Protein AF-A0A928EVH7-F1 (afdb_monomer_lite)

Secondary structure (DSSP, 8-state):
--HHHHHHHHHHHHHHHHHHHHHHHHHHHHHHHHHHHHHHHHHHHHHHHHHHHHHHHS----HHHHHHHHHHHHHHHHHHHHHHHHHHHHHHHHHHHHHHHHHHHHHHHHHHHHHHHHHHHHHHHHHHHHHHHHHHHHHHHHSS---------TT--------------------

Sequence (175 aa):
MNWEEIYGGIRAFAGRAATKINQTADMAGLQVKLSMAETRLQEAYAELGRASFGHFVEDKENFDQIAACITNVKNAILDIRTVKAQIEELRQRVADAEREAASFKETVADTAAEAAQAHKMAQEAKRDAEERAAAVRAKQEAEAEPLEVFDFDEDDVITDVSETDDAVDIVLEEE

Radius of gyration: 47.78 Å; chains: 1; bounding box: 79×45×140 Å

Structure (mmCIF, N/CA/C/O backbone):
data_AF-A0A928EVH7-F1
#
_entry.id   AF-A0A928EVH7-F1
#
loop_
_atom_site.group_PDB
_atom_site.id
_atom_site.type_symbol
_atom_site.label_atom_id
_atom_site.label_alt_id
_atom_site.label_comp_id
_atom_site.label_asym_id
_atom_site.label_entity_id
_atom_site.label_seq_id
_atom_site.pdbx_PDB_ins_code
_atom_site.Cartn_x
_atom_site.Cartn_y
_atom_site.Cartn_z
_atom_site.occupancy
_atom_site.B_iso_or_equiv
_atom_site.auth_seq_id
_atom_site.auth_comp_id
_atom_site.auth_asym_id
_atom_site.auth_atom_id
_atom_site.pdbx_PDB_model_num
ATOM 1 N N . MET A 1 1 ? 26.869 -5.871 -28.330 1.00 50.88 1 MET A N 1
ATOM 2 C CA . MET A 1 1 ? 25.713 -5.688 -27.428 1.00 50.88 1 MET A CA 1
ATOM 3 C C . MET A 1 1 ? 24.514 -6.372 -28.062 1.00 50.88 1 MET A C 1
ATOM 5 O O . MET A 1 1 ? 24.324 -6.185 -29.263 1.00 50.88 1 MET A O 1
ATOM 9 N N . ASN A 1 2 ? 23.808 -7.238 -27.329 1.00 61.09 2 ASN A N 1
ATOM 10 C CA . ASN A 1 2 ? 22.808 -8.146 -27.907 1.00 61.09 2 ASN A CA 1
ATOM 11 C C . ASN A 1 2 ? 21.389 -7.578 -27.732 1.00 61.09 2 ASN A C 1
ATOM 13 O O . ASN A 1 2 ? 21.065 -6.997 -26.699 1.00 61.09 2 ASN A O 1
ATOM 17 N N . TRP A 1 3 ? 20.524 -7.752 -28.732 1.00 55.84 3 TRP A N 1
ATOM 18 C CA . TRP A 1 3 ? 19.169 -7.174 -28.766 1.00 55.84 3 TRP A CA 1
ATOM 19 C C . TRP A 1 3 ? 18.269 -7.660 -27.612 1.00 55.84 3 TRP A C 1
ATOM 21 O O . TRP A 1 3 ? 17.312 -6.994 -27.212 1.00 55.84 3 TRP A O 1
ATOM 31 N N . GLU A 1 4 ? 18.644 -8.789 -27.016 1.00 61.53 4 GLU A N 1
ATOM 32 C CA . GLU A 1 4 ? 18.033 -9.379 -25.829 1.00 61.53 4 GLU A CA 1
ATOM 33 C C . GLU A 1 4 ? 18.197 -8.527 -24.559 1.00 61.53 4 GLU A C 1
ATOM 35 O O . GLU A 1 4 ? 17.277 -8.485 -23.743 1.00 61.53 4 GLU A O 1
ATOM 40 N N . GLU A 1 5 ? 19.303 -7.791 -24.400 1.00 58.78 5 GLU A N 1
ATOM 41 C CA . GLU A 1 5 ? 19.537 -6.934 -23.222 1.00 58.78 5 GLU A CA 1
ATOM 42 C C . GLU A 1 5 ? 18.588 -5.726 -23.221 1.00 58.78 5 GLU A C 1
ATOM 44 O O . GLU A 1 5 ? 18.010 -5.360 -22.194 1.00 58.78 5 GLU A O 1
ATOM 49 N N . ILE A 1 6 ? 18.337 -5.162 -24.405 1.00 59.34 6 ILE A N 1
ATOM 50 C CA . ILE A 1 6 ? 17.438 -4.018 -24.600 1.00 59.34 6 ILE A CA 1
ATOM 51 C C . ILE A 1 6 ? 15.975 -4.443 -24.410 1.00 59.34 6 ILE A C 1
ATOM 53 O O . ILE A 1 6 ? 15.215 -3.774 -23.701 1.00 59.34 6 ILE A O 1
ATOM 57 N N . TYR A 1 7 ? 15.582 -5.595 -24.962 1.00 63.44 7 TYR A N 1
ATOM 58 C CA . TYR A 1 7 ? 14.245 -6.160 -24.742 1.00 63.44 7 TYR A CA 1
ATOM 59 C C . TYR A 1 7 ? 14.008 -6.555 -23.276 1.00 63.44 7 TYR A C 1
ATOM 61 O O . TYR A 1 7 ? 12.917 -6.325 -22.738 1.00 63.44 7 TYR A O 1
ATOM 69 N N . GLY A 1 8 ? 15.030 -7.098 -22.608 1.00 64.75 8 GLY A N 1
ATOM 70 C CA . GLY A 1 8 ? 15.007 -7.384 -21.174 1.00 64.75 8 GLY A CA 1
ATOM 71 C C . GLY A 1 8 ? 14.743 -6.128 -20.342 1.00 64.75 8 GLY A C 1
ATOM 72 O O . GLY A 1 8 ? 13.885 -6.142 -19.455 1.00 64.75 8 GLY A O 1
ATOM 73 N N . GLY A 1 9 ? 15.387 -5.012 -20.694 1.00 61.47 9 GLY A N 1
ATOM 74 C CA . GLY A 1 9 ? 15.187 -3.720 -20.039 1.00 61.47 9 GLY A CA 1
ATOM 75 C C . GLY A 1 9 ? 13.766 -3.159 -20.174 1.00 61.47 9 GLY A C 1
ATOM 76 O O . GLY A 1 9 ? 13.179 -2.705 -19.185 1.00 61.47 9 GLY A O 1
ATOM 77 N N . ILE A 1 10 ? 13.172 -3.250 -21.368 1.00 61.81 10 ILE A N 1
ATOM 78 C CA . ILE A 1 10 ? 11.796 -2.790 -21.632 1.00 61.81 10 ILE A CA 1
ATOM 79 C C . ILE A 1 10 ? 10.774 -3.652 -20.876 1.00 61.81 10 ILE A C 1
ATOM 81 O O . ILE A 1 10 ? 9.852 -3.122 -20.246 1.00 61.81 10 ILE A O 1
ATOM 85 N N . ARG A 1 11 ? 10.955 -4.979 -20.862 1.00 65.31 11 ARG A N 1
ATOM 86 C CA . ARG A 1 11 ? 10.081 -5.896 -20.113 1.00 65.31 11 ARG A CA 1
ATOM 87 C C . ARG A 1 11 ? 10.169 -5.658 -18.604 1.00 65.31 11 ARG A C 1
ATOM 89 O O . ARG A 1 11 ? 9.138 -5.622 -17.931 1.00 65.31 11 ARG A O 1
ATOM 96 N N . ALA A 1 12 ? 11.375 -5.435 -18.083 1.00 65.62 12 ALA A N 1
ATOM 97 C CA . ALA A 1 12 ? 11.588 -5.083 -16.682 1.00 65.62 12 ALA A CA 1
ATOM 98 C C . ALA A 1 12 ? 10.942 -3.732 -16.325 1.00 65.62 12 ALA A C 1
ATOM 100 O O . ALA A 1 12 ? 10.408 -3.562 -15.230 1.00 65.62 12 ALA A O 1
ATOM 101 N N . PHE A 1 13 ? 10.950 -2.755 -17.235 1.00 63.81 13 PHE A N 1
ATOM 102 C CA . PHE A 1 13 ? 10.272 -1.471 -17.034 1.00 63.81 13 PHE A CA 1
ATOM 1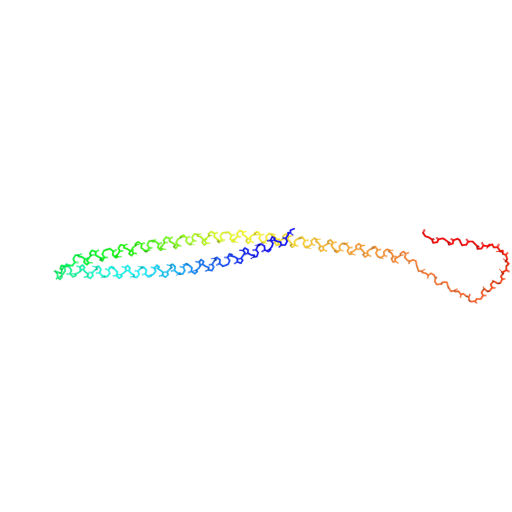03 C C . PHE A 1 13 ? 8.740 -1.611 -16.983 1.00 63.81 13 PHE A C 1
ATOM 105 O O . PHE A 1 13 ? 8.116 -1.113 -16.045 1.00 63.81 13 PHE A O 1
ATOM 112 N N . ALA A 1 14 ? 8.136 -2.343 -17.924 1.00 62.66 14 ALA A N 1
ATOM 113 C CA . ALA A 1 14 ? 6.691 -2.592 -17.936 1.00 62.66 14 ALA A CA 1
ATOM 114 C C . ALA A 1 14 ? 6.219 -3.358 -16.684 1.00 62.66 14 ALA A C 1
ATOM 116 O O . ALA A 1 14 ? 5.210 -2.993 -16.077 1.00 62.66 14 ALA A O 1
ATOM 117 N N . GLY A 1 15 ? 6.988 -4.363 -16.245 1.00 69.38 15 GLY A N 1
ATOM 118 C CA . GLY A 1 15 ? 6.729 -5.075 -14.989 1.00 69.38 15 GLY A CA 1
ATOM 119 C C . GLY A 1 15 ? 6.766 -4.150 -13.767 1.00 69.38 15 GLY A C 1
ATOM 120 O O . GLY A 1 15 ? 5.877 -4.208 -12.921 1.00 69.38 15 GLY A O 1
ATOM 121 N N . ARG A 1 16 ? 7.732 -3.224 -13.704 1.00 68.00 16 ARG A N 1
ATOM 122 C CA . ARG A 1 16 ? 7.853 -2.246 -12.607 1.00 68.00 16 ARG A CA 1
ATOM 123 C C . ARG A 1 16 ? 6.720 -1.219 -12.582 1.00 68.00 16 ARG A C 1
ATOM 125 O O . ARG A 1 16 ? 6.256 -0.865 -11.500 1.00 68.00 16 ARG A O 1
ATOM 132 N N . ALA A 1 17 ? 6.245 -0.765 -13.743 1.00 59.97 17 ALA A N 1
ATOM 133 C CA . ALA A 1 17 ? 5.092 0.133 -13.826 1.00 59.97 17 ALA A CA 1
ATOM 134 C C . ALA A 1 17 ? 3.817 -0.533 -13.277 1.00 59.97 17 ALA A C 1
ATOM 136 O O . ALA A 1 17 ? 3.100 0.078 -12.484 1.00 59.97 17 ALA A O 1
ATOM 137 N N . ALA A 1 18 ? 3.585 -1.806 -13.614 1.00 61.50 18 ALA A N 1
ATOM 138 C CA . ALA A 1 18 ? 2.482 -2.585 -13.053 1.00 61.50 18 ALA A CA 1
ATOM 139 C C . ALA A 1 18 ? 2.611 -2.750 -11.525 1.00 61.50 18 ALA A C 1
ATOM 141 O O . ALA A 1 18 ? 1.633 -2.561 -10.802 1.00 61.50 18 ALA A O 1
ATOM 142 N N . THR A 1 19 ? 3.820 -3.011 -11.016 1.00 72.62 19 THR A N 1
ATOM 143 C CA . THR A 1 19 ? 4.082 -3.086 -9.568 1.00 72.62 19 THR A CA 1
ATOM 144 C C . THR A 1 19 ? 3.774 -1.768 -8.856 1.00 72.62 19 THR A C 1
ATOM 146 O O . THR A 1 19 ? 3.106 -1.790 -7.826 1.00 72.62 19 THR A O 1
ATOM 149 N N . LYS A 1 20 ? 4.176 -0.615 -9.411 1.00 70.94 20 LYS A N 1
ATOM 150 C CA . LYS A 1 20 ? 3.865 0.703 -8.825 1.00 70.94 20 LYS A CA 1
ATOM 151 C C . LYS A 1 20 ? 2.366 1.008 -8.808 1.00 70.94 20 LYS A C 1
ATOM 153 O O . LYS A 1 20 ? 1.868 1.564 -7.828 1.00 70.94 20 LYS A O 1
ATOM 158 N N . ILE A 1 21 ? 1.642 0.640 -9.867 1.00 65.69 21 ILE A N 1
ATOM 159 C CA . ILE A 1 21 ? 0.182 0.811 -9.935 1.00 65.69 21 ILE A CA 1
ATOM 160 C C . ILE A 1 21 ? -0.495 -0.032 -8.848 1.00 65.69 21 ILE A C 1
ATOM 162 O O . ILE A 1 21 ? -1.313 0.497 -8.096 1.00 65.69 21 ILE A O 1
ATOM 166 N N . ASN A 1 22 ? -0.095 -1.298 -8.702 1.00 72.50 22 ASN A N 1
ATOM 167 C CA . ASN A 1 22 ? -0.624 -2.182 -7.661 1.00 72.50 22 ASN A CA 1
ATOM 168 C C . ASN A 1 22 ? -0.295 -1.666 -6.252 1.00 72.50 22 ASN A C 1
ATOM 170 O O . ASN A 1 22 ? -1.193 -1.550 -5.428 1.00 72.50 22 ASN A O 1
ATOM 174 N N . GLN A 1 23 ? 0.945 -1.237 -5.997 1.00 78.88 23 GLN A N 1
ATOM 175 C CA . GLN A 1 23 ? 1.345 -0.651 -4.710 1.00 78.88 23 GLN A CA 1
ATOM 176 C C . GLN A 1 23 ? 0.554 0.621 -4.365 1.00 78.88 23 GLN A C 1
ATOM 178 O O . GLN A 1 23 ? 0.221 0.850 -3.204 1.00 78.88 23 GLN A O 1
ATOM 183 N N . THR A 1 24 ? 0.227 1.450 -5.360 1.00 73.31 24 THR A N 1
ATOM 184 C CA . THR A 1 24 ? -0.575 2.666 -5.149 1.00 73.31 24 THR A CA 1
ATOM 185 C C . THR A 1 24 ? -2.029 2.324 -4.821 1.00 73.31 24 THR A C 1
ATOM 187 O O . THR A 1 24 ? -2.610 2.910 -3.905 1.00 73.31 24 THR A O 1
ATOM 190 N N . ALA A 1 25 ? -2.606 1.350 -5.529 1.00 73.62 25 ALA A N 1
ATOM 191 C CA . ALA A 1 25 ? -3.946 0.843 -5.247 1.00 73.62 25 ALA A CA 1
ATOM 192 C C . ALA A 1 25 ? -4.026 0.205 -3.848 1.00 73.62 25 ALA A C 1
ATOM 194 O O . ALA A 1 25 ? -4.957 0.491 -3.091 1.00 73.62 25 ALA A O 1
ATOM 195 N N . ASP A 1 26 ? -3.012 -0.576 -3.469 1.00 85.75 26 ASP A N 1
ATOM 196 C CA . ASP A 1 26 ? -2.895 -1.181 -2.141 1.00 85.75 26 ASP A CA 1
ATOM 197 C C . ASP A 1 26 ? -2.777 -0.110 -1.046 1.00 85.75 26 ASP A C 1
ATOM 199 O O . ASP A 1 26 ? -3.441 -0.205 -0.012 1.00 85.75 26 ASP A O 1
ATOM 203 N N . MET A 1 27 ? -2.006 0.957 -1.286 1.00 87.38 27 MET A N 1
ATOM 204 C CA . MET A 1 27 ? -1.867 2.076 -0.349 1.00 87.38 27 MET A CA 1
ATOM 205 C C . MET A 1 27 ? -3.195 2.802 -0.127 1.00 87.38 27 MET A C 1
ATOM 207 O O . MET A 1 27 ? -3.577 3.052 1.017 1.00 87.38 27 MET A O 1
ATOM 211 N N . ALA A 1 28 ? -3.923 3.109 -1.203 1.00 85.38 28 ALA A N 1
ATOM 212 C CA . ALA A 1 28 ? -5.244 3.725 -1.108 1.00 85.38 28 ALA A CA 1
ATOM 213 C C . ALA A 1 28 ? -6.229 2.814 -0.354 1.00 85.38 28 ALA A C 1
ATOM 215 O O . ALA A 1 28 ? -6.956 3.273 0.529 1.00 85.38 28 ALA A O 1
ATOM 216 N N . GLY A 1 29 ? -6.202 1.506 -0.630 1.00 89.94 29 GLY A N 1
ATOM 217 C CA . GLY A 1 29 ? -7.015 0.521 0.082 1.00 89.94 29 GLY A CA 1
ATOM 218 C C . GLY A 1 29 ? -6.700 0.452 1.580 1.00 89.94 29 GLY A C 1
ATOM 219 O O . GLY A 1 29 ? -7.616 0.399 2.405 1.00 89.94 29 GLY A O 1
ATOM 220 N N . LEU A 1 30 ? -5.420 0.494 1.955 1.00 90.44 30 LEU A N 1
ATOM 221 C CA . LEU A 1 30 ? -4.997 0.525 3.356 1.00 90.44 30 LEU A CA 1
ATOM 222 C C . LEU A 1 30 ? -5.378 1.834 4.054 1.00 90.44 30 LEU A C 1
ATOM 224 O O . LEU A 1 30 ? -5.790 1.797 5.210 1.00 90.44 30 LEU A O 1
ATOM 228 N N . GLN A 1 31 ? -5.309 2.975 3.365 1.00 90.44 31 GLN A N 1
ATOM 229 C CA . GLN A 1 31 ? -5.764 4.257 3.912 1.00 90.44 31 GLN A CA 1
ATOM 230 C C . GLN A 1 31 ? -7.269 4.255 4.190 1.00 90.44 31 GLN A C 1
ATOM 232 O O . GLN A 1 31 ? -7.685 4.667 5.270 1.00 90.44 31 GLN A O 1
ATOM 237 N N . VAL A 1 32 ? -8.080 3.717 3.275 1.00 92.94 32 VAL A N 1
ATOM 238 C CA . VAL A 1 32 ? -9.524 3.554 3.503 1.00 92.94 32 VAL A CA 1
ATOM 239 C C . VAL A 1 32 ? -9.782 2.644 4.704 1.00 92.94 32 VAL A C 1
ATOM 241 O O . VAL A 1 32 ? -10.561 3.000 5.587 1.00 92.94 32 VAL A O 1
ATOM 244 N N . LYS A 1 33 ? -9.092 1.497 4.790 1.00 90.75 33 LYS A N 1
ATOM 245 C CA . LYS A 1 33 ? -9.194 0.594 5.950 1.00 90.75 33 LYS A CA 1
ATOM 246 C C . LYS A 1 33 ? -8.802 1.287 7.254 1.00 90.75 33 LYS A C 1
ATOM 248 O O . LYS A 1 33 ? -9.464 1.064 8.265 1.00 90.75 33 LYS A O 1
ATOM 253 N N . LEU A 1 34 ? -7.767 2.128 7.232 1.00 91.12 34 LEU A N 1
ATOM 254 C CA . LEU A 1 34 ? -7.338 2.896 8.395 1.00 91.12 34 LEU A CA 1
ATOM 255 C C . LEU A 1 34 ? -8.432 3.866 8.839 1.00 91.12 34 LEU A C 1
ATOM 257 O O . LEU A 1 34 ? -8.814 3.840 10.005 1.00 91.12 34 LEU A O 1
ATOM 261 N N . SER A 1 35 ? -8.982 4.654 7.913 1.00 91.94 35 SER A N 1
ATOM 262 C CA . SER A 1 35 ? -10.075 5.579 8.221 1.00 91.94 35 SER A CA 1
ATOM 263 C C . SER A 1 35 ? -11.299 4.848 8.773 1.00 91.94 35 SER A C 1
ATOM 265 O O . SER A 1 35 ? -11.864 5.274 9.774 1.00 91.94 35 SER A O 1
ATOM 267 N N . MET A 1 36 ? -11.670 3.701 8.194 1.00 91.19 36 MET A N 1
ATOM 268 C CA . MET A 1 36 ? -12.771 2.879 8.711 1.00 91.19 36 MET A CA 1
ATOM 269 C C . MET A 1 36 ? -12.494 2.354 10.126 1.00 91.19 36 MET A C 1
ATOM 271 O O . MET A 1 36 ? -13.397 2.337 10.962 1.00 91.19 36 MET A O 1
ATOM 275 N N . ALA A 1 37 ? -11.265 1.918 10.410 1.00 88.00 37 ALA A N 1
ATOM 276 C CA . ALA A 1 37 ? -10.881 1.445 11.737 1.00 88.00 37 ALA A CA 1
ATOM 277 C C . ALA A 1 37 ? -10.880 2.586 12.771 1.00 88.00 37 ALA A C 1
ATOM 279 O O . ALA A 1 37 ? -11.324 2.391 13.901 1.00 88.00 37 ALA A O 1
ATOM 280 N N . GLU A 1 38 ? -10.454 3.788 12.378 1.00 89.88 38 GLU A N 1
ATOM 281 C CA . GLU A 1 38 ? -10.520 4.993 13.210 1.00 89.88 38 GLU A CA 1
ATOM 282 C C . GLU A 1 38 ? -11.966 5.398 13.518 1.00 89.88 38 GLU A C 1
ATOM 284 O O . GLU A 1 38 ? -12.280 5.677 14.677 1.00 89.88 38 GLU A O 1
ATOM 289 N N . THR A 1 39 ? -12.872 5.346 12.536 1.00 93.19 39 THR A N 1
ATOM 290 C CA . THR A 1 39 ? -14.308 5.568 12.770 1.00 93.19 39 THR A CA 1
ATOM 291 C C . THR A 1 39 ? -14.886 4.531 13.733 1.00 93.19 39 THR A C 1
ATOM 293 O O .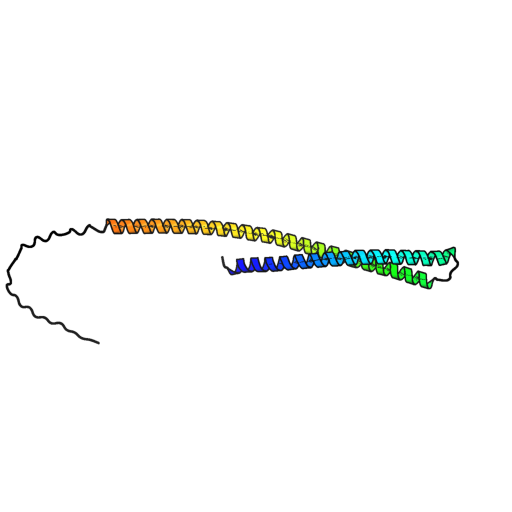 THR A 1 39 ? -15.534 4.903 14.709 1.00 93.19 39 THR A O 1
ATOM 296 N N . ARG A 1 40 ? -14.583 3.239 13.544 1.00 89.50 40 ARG A N 1
ATOM 297 C CA . ARG A 1 40 ? -15.020 2.176 14.471 1.00 89.50 40 ARG A CA 1
ATOM 298 C C . ARG A 1 40 ? -14.499 2.387 15.890 1.00 89.50 40 ARG A C 1
ATOM 300 O O . ARG A 1 40 ? -15.215 2.124 16.852 1.00 89.50 40 ARG A O 1
ATOM 307 N N . LEU A 1 41 ? -13.264 2.867 16.040 1.00 91.31 41 LEU A N 1
ATOM 308 C CA . LEU A 1 41 ? -12.710 3.191 17.353 1.00 91.31 41 LEU A CA 1
ATOM 309 C C . LEU A 1 41 ? -13.479 4.345 18.014 1.00 91.31 41 LEU A C 1
ATOM 311 O O . LEU A 1 41 ? -13.775 4.275 19.207 1.00 91.31 41 LEU A O 1
ATOM 315 N N . GLN A 1 42 ? -13.815 5.391 17.257 1.00 92.31 42 GLN A N 1
ATOM 316 C CA . GLN A 1 42 ? -14.619 6.510 17.760 1.00 92.31 42 GLN A CA 1
ATOM 317 C C . GLN A 1 42 ? -16.013 6.050 18.200 1.00 92.31 42 GLN A C 1
ATOM 319 O O . GLN A 1 42 ? -16.463 6.416 19.287 1.00 92.31 42 GLN A O 1
ATOM 324 N N . GLU A 1 43 ? -16.667 5.206 17.402 1.00 91.19 43 GLU A N 1
ATOM 325 C CA . GLU A 1 43 ? -17.960 4.603 17.740 1.00 91.19 43 GLU A CA 1
ATOM 326 C C . GLU A 1 43 ? -17.869 3.754 19.014 1.00 91.19 43 GLU A C 1
ATOM 328 O O . GLU A 1 43 ? -18.677 3.936 19.928 1.00 91.19 43 GLU A O 1
ATOM 333 N N . ALA A 1 44 ? -16.839 2.912 19.137 1.00 88.38 44 ALA A N 1
ATOM 334 C CA . ALA A 1 44 ? -16.614 2.084 20.320 1.00 88.38 44 ALA A CA 1
ATOM 335 C C . ALA A 1 44 ? -16.384 2.925 21.590 1.00 88.38 44 ALA A C 1
ATOM 337 O O . ALA A 1 44 ? -16.912 2.598 22.656 1.00 88.38 44 ALA A O 1
ATOM 338 N N . TYR A 1 45 ? -15.650 4.041 21.493 1.00 91.06 45 TYR A N 1
ATOM 339 C CA . TYR A 1 45 ? -15.504 4.980 22.611 1.00 91.06 45 TYR A CA 1
ATOM 340 C C . TYR A 1 45 ? -16.816 5.688 22.959 1.00 91.06 45 TYR A C 1
ATOM 342 O O . TYR A 1 45 ? -17.111 5.875 24.140 1.00 91.06 45 TYR A O 1
ATOM 350 N N . ALA A 1 46 ? -17.620 6.062 21.963 1.00 90.81 46 ALA A N 1
ATOM 351 C CA . ALA A 1 46 ? -18.920 6.684 22.194 1.00 90.81 46 ALA A CA 1
ATOM 352 C C . ALA A 1 46 ? -19.909 5.711 22.861 1.00 90.81 46 ALA A C 1
ATOM 354 O O . ALA A 1 46 ? -20.670 6.099 23.749 1.00 90.81 46 ALA A O 1
ATOM 355 N N . GLU A 1 47 ? -19.908 4.440 22.463 1.00 90.69 47 GLU A N 1
ATOM 356 C CA . GLU A 1 47 ? -20.676 3.381 23.126 1.00 90.69 47 GLU A CA 1
ATOM 357 C C . GLU A 1 47 ? -20.206 3.140 24.557 1.00 90.69 47 GLU A C 1
ATOM 359 O O . GLU A 1 47 ? -21.036 3.124 25.466 1.00 90.69 47 GLU A O 1
ATOM 364 N N . LEU A 1 48 ? -18.891 3.045 24.776 1.00 92.06 48 LEU A N 1
ATOM 365 C CA . LEU A 1 48 ? -18.327 2.908 26.116 1.00 92.06 48 LEU A CA 1
ATOM 366 C C . LEU A 1 48 ? -18.725 4.083 27.015 1.00 92.06 48 LEU A C 1
ATOM 368 O O . LEU A 1 48 ? -19.117 3.870 28.162 1.00 92.06 48 LEU A O 1
ATOM 372 N N . GLY A 1 49 ? -18.661 5.312 26.497 1.00 88.94 49 GLY A N 1
ATOM 373 C CA . GLY A 1 49 ? -19.075 6.512 27.219 1.00 88.94 49 GLY A CA 1
ATOM 374 C C . GLY A 1 49 ? -20.556 6.480 27.593 1.00 88.94 49 GLY A C 1
ATOM 375 O O . GLY A 1 49 ? -20.900 6.751 28.741 1.00 88.94 49 GLY A O 1
ATOM 376 N N . ARG A 1 50 ? -21.429 6.075 26.661 1.00 91.88 50 ARG A N 1
ATOM 377 C CA . ARG A 1 50 ? -22.874 5.927 26.912 1.00 91.88 50 ARG A CA 1
ATOM 378 C C . ARG A 1 50 ? -23.177 4.849 27.953 1.00 91.88 50 ARG A C 1
ATOM 380 O O . ARG A 1 50 ? -23.956 5.100 28.869 1.00 91.88 50 ARG A O 1
ATOM 387 N N . ALA A 1 51 ? -22.547 3.680 27.842 1.00 89.00 51 ALA A N 1
ATOM 388 C CA . ALA A 1 51 ? -22.717 2.592 28.801 1.00 89.00 51 ALA A CA 1
ATOM 389 C C . ALA A 1 51 ? -22.222 2.996 30.199 1.00 89.00 51 ALA A C 1
ATOM 391 O O . ALA A 1 51 ? -22.934 2.807 31.182 1.00 89.00 51 ALA A O 1
ATOM 392 N N . SER A 1 52 ? -21.049 3.631 30.275 1.00 87.31 52 SER A N 1
ATOM 393 C CA . SER A 1 52 ? -20.470 4.107 31.538 1.00 87.31 52 SER A CA 1
ATOM 394 C C . SER A 1 52 ? -21.320 5.205 32.178 1.00 87.31 52 SER A C 1
ATOM 396 O O . SER A 1 52 ? -21.538 5.183 33.382 1.00 87.31 52 SER A O 1
ATOM 398 N N . PHE A 1 53 ? -21.843 6.151 31.393 1.00 89.62 53 PHE A N 1
ATOM 399 C CA . PHE A 1 53 ? -22.730 7.192 31.913 1.00 89.62 53 PHE A CA 1
ATOM 400 C C . PHE A 1 53 ? -24.007 6.594 32.515 1.00 89.62 53 PHE A C 1
ATOM 402 O O . PHE A 1 53 ? -24.356 6.924 33.645 1.00 89.62 53 PHE A O 1
ATOM 409 N N . GLY A 1 54 ? -24.662 5.670 31.803 1.00 88.25 54 GLY A N 1
ATOM 410 C CA . GLY A 1 54 ? -25.840 4.973 32.327 1.00 88.25 54 GLY A CA 1
ATOM 411 C C . GLY A 1 54 ? -25.544 4.200 33.615 1.00 88.25 54 GLY A C 1
ATOM 412 O O . GLY A 1 54 ? -26.374 4.169 34.517 1.00 88.25 54 GLY A O 1
ATOM 413 N N . HIS A 1 55 ? -24.341 3.637 33.732 1.00 88.88 55 HIS A N 1
ATOM 414 C CA . HIS A 1 55 ? -23.907 2.961 34.948 1.00 88.88 55 HIS A CA 1
ATOM 415 C C . HIS A 1 55 ? -23.745 3.914 36.133 1.00 88.88 55 HIS A C 1
ATOM 417 O O . HIS A 1 55 ? -24.317 3.688 37.191 1.00 88.88 55 HIS A O 1
ATOM 423 N N . PHE A 1 56 ? -22.969 4.988 35.955 1.00 88.69 56 PHE A N 1
ATOM 424 C CA . PHE A 1 56 ? -22.559 5.863 37.057 1.00 88.69 56 PHE A CA 1
ATOM 425 C C . PHE A 1 56 ? -23.593 6.921 37.440 1.00 88.69 56 PHE A C 1
ATOM 427 O O . PHE A 1 56 ? -23.549 7.429 38.557 1.00 88.69 56 PHE A O 1
ATOM 434 N N . VAL A 1 57 ? -24.461 7.316 36.507 1.00 90.75 57 VAL A N 1
ATOM 435 C CA . VAL A 1 57 ? -25.407 8.426 36.706 1.00 90.75 57 VAL A CA 1
ATOM 436 C C . VAL A 1 57 ? -26.842 7.933 36.819 1.00 90.75 57 VAL A C 1
ATOM 438 O O . VAL A 1 57 ? -27.627 8.513 37.563 1.00 90.75 57 VAL A O 1
ATOM 441 N N . GLU A 1 58 ? -27.193 6.870 36.098 1.00 88.81 58 GLU A N 1
ATOM 442 C CA . GLU A 1 58 ? -28.562 6.345 36.053 1.00 88.81 58 GLU A CA 1
ATOM 443 C C . GLU A 1 58 ? -28.729 5.047 36.864 1.00 88.81 58 GLU A C 1
ATOM 445 O O . GLU A 1 58 ? -29.786 4.425 36.777 1.00 88.81 58 GLU A O 1
ATOM 450 N N . ASP A 1 59 ? -27.702 4.635 37.625 1.00 84.44 59 ASP A N 1
ATOM 451 C CA . ASP A 1 59 ? -27.663 3.407 38.442 1.00 84.44 59 ASP A CA 1
ATOM 452 C C . ASP A 1 59 ? -28.067 2.138 37.661 1.00 84.44 59 ASP A C 1
ATOM 454 O O . ASP A 1 59 ? -28.636 1.181 38.191 1.00 84.44 59 ASP A O 1
ATOM 458 N N . LYS A 1 60 ? -27.775 2.106 36.354 1.00 86.38 60 LYS A N 1
ATOM 459 C CA . LYS A 1 60 ? -28.019 0.917 35.534 1.00 86.38 60 LYS A CA 1
ATOM 460 C C . LYS A 1 60 ? -26.973 -0.148 35.847 1.00 86.38 60 LYS A C 1
ATOM 462 O O . LYS A 1 60 ? -25.772 0.080 35.706 1.00 86.38 60 LYS A O 1
ATOM 467 N N . GLU A 1 61 ? -27.415 -1.358 36.171 1.00 86.75 61 GLU A N 1
ATOM 468 C CA . GLU A 1 61 ? -26.535 -2.528 36.223 1.00 86.75 61 GLU A CA 1
ATOM 469 C C . GLU A 1 61 ? -26.238 -3.024 34.799 1.00 86.75 61 GLU A C 1
ATOM 471 O O . GLU A 1 61 ? -26.981 -3.812 34.220 1.00 86.75 61 GLU A O 1
ATOM 476 N N . ASN A 1 62 ? -25.159 -2.523 34.195 1.00 88.38 62 ASN A N 1
ATOM 477 C CA . ASN A 1 62 ? -24.777 -2.827 32.810 1.00 88.38 62 ASN A CA 1
ATOM 478 C C . ASN A 1 62 ? -23.272 -3.133 32.652 1.00 88.38 62 ASN A C 1
ATOM 480 O O . ASN A 1 62 ? -22.673 -2.857 31.610 1.00 88.38 62 ASN A O 1
ATOM 484 N N . PHE A 1 63 ? -22.659 -3.743 33.671 1.00 88.81 63 PHE A N 1
ATOM 485 C CA . PHE A 1 63 ? -21.242 -4.129 33.672 1.00 88.81 63 PHE A CA 1
ATOM 486 C C . PHE A 1 63 ? -20.839 -4.982 32.461 1.00 88.81 63 PHE A C 1
ATOM 488 O O . PHE A 1 63 ? -19.790 -4.736 31.866 1.00 88.81 63 PHE A O 1
ATOM 495 N N . ASP A 1 64 ? -21.686 -5.929 32.047 1.00 91.31 64 ASP A N 1
ATOM 496 C CA . ASP A 1 64 ? -21.428 -6.777 30.875 1.00 91.31 64 ASP A CA 1
ATOM 497 C C . ASP A 1 64 ? -21.349 -5.957 29.583 1.00 91.31 64 ASP A C 1
ATOM 499 O O . ASP A 1 64 ? -20.486 -6.189 28.732 1.00 91.31 64 ASP A O 1
ATOM 503 N N . GLN A 1 65 ? -22.205 -4.939 29.455 1.00 90.69 65 GLN A N 1
ATOM 504 C CA . GLN A 1 65 ? -22.187 -4.026 28.317 1.00 90.69 65 GLN A CA 1
ATOM 505 C C . GLN A 1 65 ? -2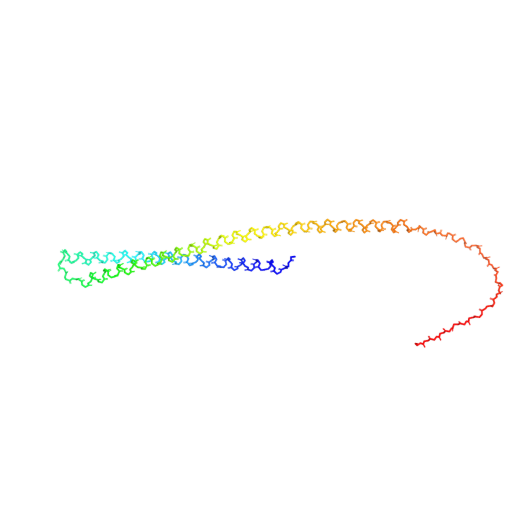0.901 -3.191 28.305 1.00 90.69 65 GLN A C 1
ATOM 507 O O . GLN A 1 65 ? -20.268 -3.050 27.260 1.00 90.69 65 GLN A O 1
ATOM 512 N N . ILE A 1 66 ? -20.469 -2.685 29.465 1.00 90.38 66 ILE A N 1
ATOM 513 C CA . ILE A 1 66 ? -19.204 -1.948 29.596 1.00 90.38 66 ILE A CA 1
ATOM 514 C C . ILE A 1 66 ? -18.015 -2.844 29.231 1.00 90.38 66 ILE A C 1
ATOM 516 O O . ILE A 1 66 ? -17.140 -2.425 28.469 1.00 90.38 66 ILE A O 1
ATOM 520 N N . ALA A 1 67 ? -17.984 -4.086 29.719 1.00 91.44 67 ALA A N 1
ATOM 521 C CA . ALA A 1 67 ? -16.926 -5.044 29.406 1.00 91.44 67 ALA A CA 1
ATOM 522 C C . ALA A 1 67 ? -16.860 -5.361 27.899 1.00 91.44 67 ALA A C 1
ATOM 524 O O . ALA A 1 67 ? -15.766 -5.409 27.318 1.00 91.44 67 ALA A O 1
ATOM 525 N N . ALA A 1 68 ? -18.016 -5.507 27.245 1.00 91.56 68 ALA A N 1
ATOM 526 C CA . ALA A 1 68 ? -18.105 -5.666 25.796 1.00 91.56 68 ALA A CA 1
ATOM 527 C C . ALA A 1 68 ? -17.574 -4.426 25.053 1.00 91.56 68 ALA A C 1
ATOM 529 O O . ALA A 1 68 ? -16.730 -4.560 24.164 1.00 91.56 68 ALA A O 1
ATOM 530 N N . CYS A 1 69 ? -17.968 -3.216 25.462 1.00 91.31 69 CYS A N 1
ATOM 531 C CA . CYS A 1 69 ? -17.468 -1.974 24.868 1.00 91.31 69 CYS A CA 1
ATOM 532 C C . CYS A 1 69 ? -15.943 -1.827 25.022 1.00 91.31 69 CYS A C 1
ATOM 534 O O . CYS A 1 69 ? -15.261 -1.470 24.062 1.00 91.31 69 CYS A O 1
ATOM 536 N N . ILE A 1 70 ? -15.375 -2.160 26.187 1.00 90.38 70 ILE A N 1
ATOM 537 C CA . ILE A 1 70 ? -13.915 -2.154 26.403 1.00 90.38 70 ILE A CA 1
ATOM 538 C C . ILE A 1 70 ? -13.218 -3.131 25.447 1.00 90.38 70 ILE A C 1
ATOM 540 O O . ILE A 1 70 ? -12.155 -2.820 24.904 1.00 90.38 70 ILE A O 1
ATOM 544 N N . THR A 1 71 ? -13.806 -4.306 25.229 1.00 93.50 71 THR A N 1
ATOM 545 C CA . THR A 1 71 ? -13.280 -5.303 24.288 1.00 93.50 71 THR A CA 1
ATOM 546 C C . THR A 1 71 ? -13.310 -4.776 22.853 1.00 93.50 71 THR A C 1
ATOM 548 O O . THR A 1 71 ? -12.303 -4.865 22.151 1.00 93.50 71 THR A O 1
ATOM 551 N N . ASN A 1 72 ? -14.407 -4.135 22.445 1.00 90.00 72 ASN A N 1
ATOM 552 C CA . ASN A 1 72 ? -14.533 -3.514 21.125 1.00 90.00 72 ASN A CA 1
ATOM 553 C C . ASN A 1 72 ? -13.499 -2.399 20.911 1.00 90.00 72 ASN A C 1
ATOM 555 O O . ASN A 1 72 ? -12.839 -2.373 19.872 1.00 90.00 72 ASN A O 1
ATOM 559 N N . VAL A 1 73 ? -13.281 -1.536 21.911 1.00 90.81 73 VAL A N 1
ATOM 560 C CA . VAL A 1 73 ? -12.228 -0.506 21.875 1.00 90.81 73 VAL A CA 1
ATOM 561 C C . VAL A 1 73 ? -10.845 -1.143 21.709 1.00 90.81 73 VAL A C 1
ATOM 563 O O . VAL A 1 73 ? -10.068 -0.714 20.856 1.00 90.81 73 VAL A O 1
ATOM 566 N N . LYS A 1 74 ? -10.527 -2.190 22.483 1.00 92.44 74 LYS A N 1
ATOM 567 C CA . LYS A 1 74 ? -9.239 -2.896 22.370 1.00 92.44 74 LYS A CA 1
ATOM 568 C C . LYS A 1 74 ? -9.032 -3.486 20.976 1.00 92.44 74 LYS A C 1
ATOM 570 O O . LYS A 1 74 ? -7.956 -3.306 20.409 1.00 92.44 74 LYS A O 1
ATOM 575 N N . ASN A 1 75 ? -10.048 -4.146 20.425 1.00 91.00 75 ASN A N 1
ATOM 576 C CA . ASN A 1 75 ? -9.980 -4.739 19.090 1.00 91.00 75 ASN A CA 1
ATOM 577 C C . ASN A 1 75 ? -9.773 -3.665 18.015 1.00 91.00 75 ASN A C 1
ATOM 579 O O . ASN A 1 75 ? -8.869 -3.795 17.195 1.00 91.00 75 ASN A O 1
ATOM 583 N N . ALA A 1 76 ? -10.507 -2.551 18.082 1.00 88.69 76 ALA A N 1
ATOM 584 C CA . ALA A 1 76 ? -10.335 -1.443 17.143 1.00 88.69 76 ALA A CA 1
ATOM 585 C C . ALA A 1 76 ? -8.929 -0.807 17.224 1.00 88.69 76 ALA A C 1
ATOM 587 O O . ALA A 1 76 ? -8.338 -0.471 16.198 1.00 88.69 76 ALA A O 1
ATOM 588 N N . ILE A 1 77 ? -8.340 -0.696 18.423 1.00 90.19 77 ILE A N 1
ATOM 589 C CA . ILE A 1 77 ? -6.948 -0.236 18.589 1.00 90.19 77 ILE A CA 1
ATOM 590 C C . ILE A 1 77 ? -5.956 -1.207 17.936 1.00 90.19 77 ILE A C 1
ATOM 592 O O . ILE A 1 77 ? -4.988 -0.762 17.311 1.00 90.19 77 ILE A O 1
ATOM 596 N N . LEU A 1 78 ? -6.161 -2.517 18.095 1.00 92.69 78 LEU A N 1
ATOM 597 C CA . LEU A 1 78 ? -5.310 -3.532 17.471 1.00 92.69 78 LEU A CA 1
ATOM 598 C C . LEU A 1 78 ? -5.401 -3.468 15.945 1.00 92.69 78 LEU A C 1
ATOM 600 O O . LEU A 1 78 ? -4.361 -3.443 15.288 1.00 92.69 78 LEU A O 1
ATOM 604 N N . ASP A 1 79 ? -6.609 -3.342 15.398 1.00 88.44 79 ASP A N 1
ATOM 605 C CA . ASP A 1 79 ? -6.827 -3.198 13.957 1.00 88.44 79 ASP A CA 1
ATOM 606 C C . ASP A 1 79 ? -6.093 -1.970 13.402 1.00 88.44 79 ASP A C 1
ATOM 608 O O . ASP A 1 79 ? -5.340 -2.083 12.432 1.00 88.44 79 ASP A O 1
ATOM 612 N N . ILE A 1 80 ? -6.222 -0.808 14.055 1.00 91.00 80 ILE A N 1
ATOM 613 C CA . ILE A 1 80 ? -5.508 0.417 13.658 1.00 91.00 80 ILE A CA 1
ATOM 614 C C . ILE A 1 80 ? -3.992 0.206 13.677 1.00 91.00 80 ILE A C 1
ATOM 616 O O . ILE A 1 80 ? -3.301 0.640 12.753 1.00 91.00 80 ILE A O 1
ATOM 620 N N . ARG A 1 81 ? -3.450 -0.448 14.713 1.00 92.88 81 ARG A N 1
ATOM 621 C CA . ARG A 1 81 ? -2.007 -0.732 14.799 1.00 92.88 81 ARG A CA 1
ATOM 622 C C . ARG A 1 81 ? -1.543 -1.622 13.651 1.00 92.88 81 ARG A C 1
ATOM 624 O O . ARG A 1 81 ? -0.535 -1.302 13.025 1.00 92.88 81 ARG A O 1
ATOM 631 N N . THR A 1 82 ? -2.285 -2.684 13.352 1.00 92.00 82 THR A N 1
ATOM 632 C CA . THR A 1 82 ? -1.975 -3.597 12.247 1.00 92.00 82 THR A CA 1
ATOM 633 C C . THR A 1 82 ? -2.005 -2.874 10.904 1.00 92.00 82 THR A C 1
ATOM 635 O O . THR A 1 82 ? -1.048 -2.971 10.138 1.00 92.00 82 THR A O 1
ATOM 638 N N . VAL A 1 83 ? -3.051 -2.089 10.629 1.00 89.19 83 VAL A N 1
ATOM 639 C CA . VAL A 1 83 ? -3.163 -1.344 9.365 1.00 89.19 83 VAL A CA 1
ATOM 640 C C . VAL A 1 83 ? -2.045 -0.301 9.238 1.00 89.19 83 VAL A C 1
ATOM 642 O O . VAL A 1 83 ? -1.454 -0.165 8.168 1.00 89.19 83 VAL A O 1
ATOM 645 N N . LYS A 1 84 ? -1.687 0.401 10.322 1.00 89.88 84 LYS A N 1
ATOM 646 C CA . LYS A 1 84 ? -0.554 1.345 10.316 1.00 89.88 84 LYS A CA 1
ATOM 647 C C . LYS A 1 84 ? 0.779 0.654 10.027 1.00 89.88 84 LYS A C 1
ATOM 649 O O . LYS A 1 84 ? 1.570 1.195 9.260 1.00 89.88 84 LYS A O 1
ATOM 654 N N . ALA A 1 85 ? 1.012 -0.531 10.591 1.00 90.94 85 ALA A N 1
ATOM 655 C CA . ALA A 1 85 ? 2.210 -1.315 10.298 1.00 90.94 85 ALA A CA 1
ATOM 656 C C . ALA A 1 85 ? 2.267 -1.735 8.819 1.00 90.94 85 ALA A C 1
ATOM 658 O O . ALA A 1 85 ? 3.304 -1.576 8.182 1.00 90.94 85 ALA A O 1
ATOM 659 N N . GLN A 1 86 ? 1.140 -2.179 8.251 1.00 88.06 86 GLN A N 1
ATOM 660 C CA . GLN A 1 86 ? 1.042 -2.529 6.828 1.00 88.06 86 GLN A CA 1
ATOM 661 C C . GLN A 1 86 ? 1.313 -1.331 5.907 1.00 88.06 86 GLN A C 1
ATOM 663 O O . GLN A 1 86 ? 1.991 -1.474 4.892 1.00 88.06 86 GLN A O 1
ATOM 668 N N . ILE A 1 87 ? 0.809 -0.142 6.258 1.00 87.94 87 ILE A N 1
ATOM 669 C CA . ILE A 1 87 ? 1.091 1.096 5.514 1.00 87.94 87 ILE A CA 1
ATOM 670 C C . ILE A 1 87 ? 2.590 1.398 5.521 1.00 87.94 87 ILE A C 1
ATOM 672 O O . ILE A 1 87 ? 3.144 1.756 4.483 1.00 87.94 87 ILE A O 1
ATOM 676 N N . GLU A 1 88 ? 3.246 1.259 6.672 1.00 90.44 88 GLU A N 1
ATOM 677 C CA . GLU A 1 88 ? 4.673 1.549 6.796 1.00 90.44 88 GLU A CA 1
ATOM 678 C C . GLU A 1 88 ? 5.534 0.549 6.015 1.00 90.44 88 GLU A C 1
ATOM 680 O O . GLU A 1 88 ? 6.429 0.954 5.275 1.00 90.44 88 GLU A O 1
ATOM 685 N N . GLU A 1 89 ? 5.211 -0.743 6.086 1.00 88.75 89 GLU A N 1
ATOM 686 C CA . GLU A 1 89 ? 5.865 -1.772 5.272 1.00 88.75 89 GLU A CA 1
ATOM 687 C C . GLU A 1 89 ? 5.717 -1.471 3.773 1.00 88.75 89 GLU A C 1
ATOM 689 O O . GLU A 1 89 ? 6.689 -1.506 3.015 1.00 88.75 89 GLU A O 1
ATOM 694 N N . LEU A 1 90 ? 4.509 -1.113 3.331 1.00 87.12 90 LEU A N 1
ATOM 695 C CA . LEU A 1 90 ? 4.262 -0.801 1.928 1.00 87.12 90 LEU A CA 1
ATOM 696 C C . LEU A 1 90 ? 5.015 0.465 1.485 1.00 87.12 90 LEU A C 1
ATOM 698 O O . LEU A 1 90 ? 5.554 0.490 0.379 1.00 87.12 90 LEU A O 1
ATOM 702 N N . ARG A 1 91 ? 5.130 1.486 2.345 1.00 86.00 91 ARG A N 1
ATOM 703 C CA . ARG A 1 91 ? 5.956 2.679 2.079 1.00 86.00 91 ARG A CA 1
ATOM 704 C C . ARG A 1 91 ? 7.429 2.334 1.897 1.00 86.00 91 ARG A C 1
ATOM 706 O O . ARG A 1 91 ? 8.052 2.854 0.974 1.00 86.00 91 ARG A O 1
ATOM 713 N N . GLN A 1 92 ? 7.972 1.452 2.733 1.00 87.00 92 GLN A N 1
ATOM 714 C CA . GLN A 1 92 ? 9.356 0.993 2.598 1.00 87.00 92 GLN A CA 1
ATOM 715 C C . GLN A 1 92 ? 9.568 0.269 1.266 1.00 87.00 92 GLN A C 1
ATOM 717 O O . GLN A 1 92 ? 10.488 0.608 0.525 1.00 87.00 92 GLN A O 1
ATOM 722 N N . ARG A 1 93 ? 8.654 -0.636 0.894 1.00 82.94 93 ARG A N 1
ATOM 723 C CA . ARG A 1 93 ? 8.718 -1.355 -0.391 1.00 82.94 93 ARG A CA 1
ATOM 724 C C . ARG A 1 93 ? 8.626 -0.420 -1.600 1.00 82.94 93 ARG A C 1
ATOM 726 O O . ARG A 1 93 ? 9.287 -0.669 -2.606 1.00 82.94 93 ARG A O 1
ATOM 733 N N . VAL A 1 94 ? 7.828 0.647 -1.514 1.00 83.31 94 VAL A N 1
ATOM 734 C CA . VAL A 1 94 ? 7.774 1.691 -2.553 1.00 83.31 94 VAL A CA 1
ATOM 735 C C . VAL A 1 94 ? 9.107 2.438 -2.637 1.00 83.31 94 VAL A C 1
ATOM 737 O O . VAL A 1 94 ? 9.641 2.587 -3.734 1.00 83.31 94 VAL A O 1
ATOM 740 N N . ALA A 1 95 ? 9.680 2.849 -1.503 1.00 81.50 95 ALA A N 1
ATOM 741 C CA . ALA A 1 95 ? 10.963 3.552 -1.474 1.00 81.50 95 ALA A CA 1
ATOM 742 C C . ALA A 1 95 ? 12.117 2.696 -2.033 1.00 81.50 95 ALA A C 1
ATOM 744 O O . ALA A 1 95 ? 12.961 3.198 -2.777 1.00 81.50 95 ALA A O 1
ATOM 745 N N . ASP A 1 96 ? 12.142 1.400 -1.719 1.00 80.88 96 ASP A N 1
ATOM 746 C CA . ASP A 1 96 ? 13.137 0.468 -2.257 1.00 80.88 96 ASP A CA 1
ATOM 747 C C . ASP A 1 96 ? 12.987 0.306 -3.778 1.00 80.88 96 ASP A C 1
ATOM 749 O O . ASP A 1 96 ? 13.973 0.417 -4.512 1.00 80.88 96 ASP A O 1
ATOM 753 N N . ALA A 1 97 ? 11.751 0.157 -4.269 1.00 77.31 97 ALA A N 1
ATOM 754 C CA . ALA A 1 97 ? 11.467 0.092 -5.703 1.00 77.31 97 ALA A CA 1
ATOM 755 C C . ALA A 1 97 ? 11.842 1.393 -6.443 1.00 77.31 97 ALA A C 1
ATOM 757 O O . ALA A 1 97 ? 12.232 1.359 -7.613 1.00 77.31 97 ALA A O 1
ATOM 758 N N . GLU A 1 98 ? 11.736 2.553 -5.791 1.00 80.25 98 GLU A N 1
ATOM 759 C CA . GLU A 1 98 ? 12.177 3.833 -6.353 1.00 80.25 98 GLU A CA 1
ATOM 760 C C . GLU A 1 98 ? 13.697 3.942 -6.462 1.00 80.25 98 GLU A C 1
ATOM 762 O O . GLU A 1 98 ? 14.186 4.394 -7.502 1.00 80.25 98 GLU A O 1
ATOM 767 N N . ARG A 1 99 ? 14.450 3.484 -5.452 1.00 79.38 99 ARG A N 1
ATOM 768 C CA . ARG A 1 99 ? 15.922 3.438 -5.533 1.00 79.38 99 ARG A CA 1
ATOM 769 C C . ARG A 1 99 ? 16.391 2.520 -6.658 1.00 79.38 99 ARG A C 1
ATOM 771 O O . ARG A 1 99 ? 17.260 2.905 -7.439 1.00 79.38 99 ARG A O 1
ATOM 778 N N . GLU A 1 100 ? 15.786 1.343 -6.782 1.00 75.56 100 GLU A N 1
ATOM 779 C CA . GLU A 1 100 ? 16.114 0.398 -7.852 1.00 75.56 100 GLU A CA 1
ATOM 780 C C . GLU A 1 100 ? 15.789 0.975 -9.243 1.00 75.56 100 GLU A C 1
ATOM 782 O O . GLU A 1 100 ? 16.574 0.847 -10.185 1.00 75.56 100 GLU A O 1
ATOM 787 N N . ALA A 1 101 ? 14.660 1.679 -9.380 1.00 72.06 101 ALA A N 1
ATOM 788 C CA . ALA A 1 101 ? 14.293 2.344 -10.629 1.00 72.06 101 ALA A CA 1
ATOM 789 C C . ALA A 1 101 ? 15.265 3.475 -11.012 1.00 72.06 101 ALA A C 1
ATOM 791 O O . ALA A 1 101 ? 15.556 3.644 -12.199 1.00 72.06 101 ALA A O 1
ATOM 792 N N . ALA A 1 102 ? 15.768 4.237 -10.036 1.00 73.44 102 ALA A N 1
ATOM 793 C CA . ALA A 1 102 ? 16.760 5.284 -10.275 1.00 73.44 102 ALA A CA 1
ATOM 794 C C . ALA A 1 102 ? 18.083 4.699 -10.793 1.00 73.44 102 ALA A C 1
ATOM 796 O O . ALA A 1 102 ? 18.581 5.160 -11.819 1.00 73.44 102 ALA A O 1
ATOM 797 N N . SER A 1 103 ? 18.578 3.631 -10.157 1.00 72.38 103 SER A N 1
ATOM 798 C CA . SER A 1 103 ? 19.785 2.918 -10.597 1.00 72.38 103 SER A CA 1
ATOM 799 C C . SER A 1 103 ? 19.635 2.358 -12.014 1.00 72.38 103 SER A C 1
ATOM 801 O O . SER A 1 103 ? 20.515 2.525 -12.851 1.00 72.38 103 SER A O 1
ATOM 803 N N . PHE A 1 104 ? 18.481 1.772 -12.339 1.00 71.25 104 PHE A N 1
ATOM 804 C CA . PHE A 1 104 ? 18.245 1.267 -13.690 1.00 71.25 104 PHE A CA 1
ATOM 805 C C . PHE A 1 104 ? 18.211 2.378 -14.750 1.00 71.25 104 PHE A C 1
ATOM 807 O O . PHE A 1 104 ? 18.678 2.183 -15.872 1.00 71.25 104 PHE A O 1
ATOM 814 N N . LYS A 1 105 ? 17.649 3.548 -14.420 1.00 73.19 105 LYS A N 1
ATOM 815 C CA . LYS A 1 105 ? 17.611 4.695 -15.338 1.00 73.19 105 LYS A CA 1
ATOM 816 C C . LYS A 1 105 ? 19.020 5.185 -15.683 1.00 73.19 105 LYS A C 1
ATOM 818 O O . LYS A 1 105 ? 19.248 5.556 -16.830 1.00 73.19 105 LYS A O 1
ATOM 823 N N . GLU A 1 106 ? 19.927 5.170 -14.712 1.00 71.25 106 GLU A N 1
ATOM 824 C CA . GLU A 1 106 ? 21.345 5.489 -14.904 1.00 71.25 106 GLU A CA 1
ATOM 825 C C . GLU A 1 106 ? 22.001 4.493 -15.870 1.00 71.25 106 GLU A C 1
ATOM 827 O O . GLU A 1 106 ? 22.495 4.900 -16.916 1.00 71.25 106 GLU A O 1
ATOM 832 N N . THR A 1 107 ? 21.844 3.185 -15.635 1.00 72.94 107 THR A N 1
ATOM 833 C CA . THR A 1 107 ? 22.381 2.143 -16.532 1.00 72.94 107 THR A CA 1
ATOM 834 C C . THR A 1 107 ? 21.873 2.267 -17.972 1.00 72.94 107 THR A C 1
ATOM 836 O O . THR A 1 107 ? 22.634 2.104 -18.927 1.00 72.94 107 THR A O 1
ATOM 839 N N . VAL A 1 108 ? 20.581 2.561 -18.158 1.00 72.19 108 VAL A N 1
ATOM 840 C CA . VAL A 1 108 ? 20.008 2.767 -19.499 1.00 72.19 108 VAL A CA 1
ATOM 841 C C . VAL A 1 108 ? 20.580 4.020 -20.163 1.00 72.19 108 VAL A C 1
ATOM 843 O O . VAL A 1 108 ? 20.810 4.004 -21.372 1.00 72.19 108 VAL A O 1
ATOM 846 N N . ALA A 1 109 ? 20.811 5.094 -19.405 1.00 72.31 109 ALA A N 1
ATOM 847 C CA . ALA A 1 109 ? 21.403 6.318 -19.935 1.00 72.31 109 ALA A CA 1
ATOM 848 C C . ALA A 1 109 ? 22.851 6.089 -20.396 1.00 72.31 109 ALA A C 1
ATOM 850 O O . ALA A 1 109 ? 23.197 6.497 -21.506 1.00 72.31 109 ALA A O 1
ATOM 851 N N . ASP A 1 110 ? 23.646 5.371 -19.602 1.00 73.94 110 ASP A N 1
ATOM 852 C CA . ASP A 1 110 ? 25.025 5.011 -19.951 1.00 73.94 110 ASP A CA 1
ATOM 853 C C . ASP A 1 110 ? 25.061 4.141 -21.213 1.00 73.94 110 ASP A C 1
ATOM 855 O O . ASP A 1 110 ? 25.763 4.444 -22.178 1.00 73.94 110 ASP A O 1
ATOM 859 N N . THR A 1 111 ? 24.190 3.131 -21.271 1.00 74.12 111 THR A N 1
ATOM 860 C CA . THR A 1 111 ? 24.055 2.250 -22.442 1.00 74.12 111 THR A CA 1
ATOM 861 C C . THR A 1 111 ? 23.666 3.028 -23.704 1.00 74.12 111 THR A C 1
ATOM 863 O O . THR A 1 111 ? 24.182 2.777 -24.795 1.00 74.12 111 THR A O 1
ATOM 866 N N . ALA A 1 112 ? 22.752 3.995 -23.582 1.00 74.00 112 ALA A N 1
ATOM 867 C CA . ALA A 1 112 ? 22.336 4.829 -24.705 1.00 74.00 112 ALA A CA 1
ATOM 868 C C . ALA A 1 112 ? 23.472 5.741 -25.201 1.00 74.00 112 ALA A C 1
ATOM 870 O O . ALA A 1 112 ? 23.608 5.944 -26.411 1.00 74.00 112 ALA A O 1
ATOM 871 N N . ALA A 1 113 ? 24.300 6.263 -24.291 1.00 78.19 113 ALA A N 1
ATOM 872 C CA . ALA A 1 113 ? 25.465 7.069 -24.640 1.00 78.19 113 ALA A CA 1
ATOM 873 C C . ALA A 1 113 ? 26.527 6.242 -25.387 1.00 78.19 113 ALA A C 1
ATOM 875 O O . ALA A 1 113 ? 27.017 6.675 -26.434 1.00 78.19 113 ALA A O 1
ATOM 876 N N . GLU A 1 114 ? 26.818 5.028 -24.914 1.00 75.75 114 GLU A N 1
ATOM 877 C CA . GLU A 1 114 ? 27.744 4.102 -25.578 1.00 75.75 114 GLU A CA 1
ATOM 878 C C . GLU A 1 114 ? 27.257 3.708 -26.979 1.00 75.75 114 GLU A C 1
ATOM 880 O O . GLU A 1 114 ? 28.021 3.751 -27.948 1.00 75.75 114 GLU A O 1
ATOM 885 N N . ALA A 1 115 ? 25.966 3.390 -27.122 1.00 74.31 115 ALA A N 1
ATOM 886 C CA . ALA A 1 115 ? 25.372 3.062 -28.415 1.00 74.31 115 ALA A CA 1
ATOM 887 C C . ALA A 1 115 ? 25.442 4.240 -29.404 1.00 74.31 115 ALA A C 1
ATOM 889 O O . ALA A 1 115 ? 25.748 4.043 -30.584 1.00 74.31 115 ALA A O 1
ATOM 890 N N . ALA A 1 116 ? 25.211 5.471 -28.934 1.00 80.69 116 A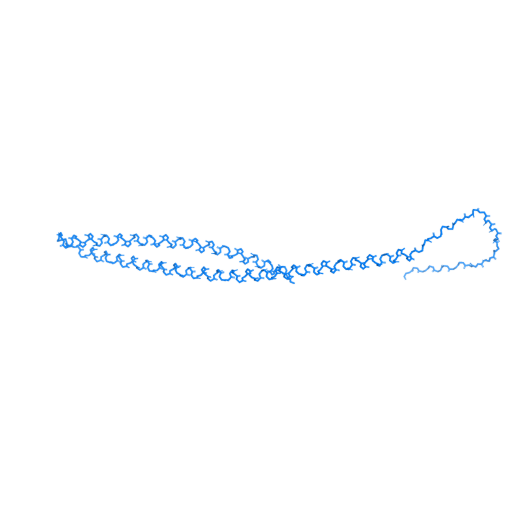LA A N 1
ATOM 891 C CA . ALA A 1 116 ? 25.338 6.672 -29.758 1.00 80.69 116 ALA A CA 1
ATOM 892 C C . ALA A 1 116 ? 26.786 6.892 -30.230 1.00 80.69 116 ALA A C 1
ATOM 894 O O . ALA A 1 116 ? 27.017 7.237 -31.393 1.00 80.69 116 ALA A O 1
ATOM 895 N N . GLN A 1 117 ? 27.766 6.646 -29.358 1.00 81.88 117 GLN A N 1
ATOM 896 C CA . GLN A 1 117 ? 29.182 6.747 -29.705 1.00 81.88 117 GLN A CA 1
ATOM 897 C C . GLN A 1 117 ? 29.601 5.673 -30.718 1.00 81.88 117 GLN A C 1
ATOM 899 O O . GLN A 1 117 ? 30.253 5.995 -31.714 1.00 81.88 117 GLN A O 1
ATOM 904 N N . ALA A 1 118 ? 29.175 4.423 -30.521 1.00 77.75 118 ALA A N 1
ATOM 905 C CA . ALA A 1 118 ? 29.435 3.331 -31.457 1.00 77.75 118 ALA A CA 1
ATOM 906 C C . ALA A 1 118 ? 28.809 3.597 -32.837 1.00 77.75 118 ALA A C 1
ATOM 908 O O . ALA A 1 118 ? 29.448 3.371 -33.865 1.00 77.75 118 ALA A O 1
ATOM 909 N N . HIS A 1 119 ? 27.588 4.140 -32.876 1.00 80.94 119 HIS A N 1
ATOM 910 C CA . HIS A 1 119 ? 26.934 4.525 -34.126 1.00 80.94 119 HIS A CA 1
ATOM 911 C C . HIS A 1 119 ? 27.703 5.632 -34.859 1.00 80.94 119 HIS A C 1
ATOM 913 O O . HIS A 1 119 ? 27.882 5.553 -36.074 1.00 80.94 119 HIS A O 1
ATOM 919 N N . LYS A 1 120 ? 28.211 6.635 -34.132 1.00 86.62 120 LYS A N 1
ATOM 920 C CA . LYS A 1 120 ? 29.049 7.688 -34.718 1.00 86.62 120 LYS A CA 1
ATOM 921 C C . LYS A 1 120 ? 30.333 7.116 -35.332 1.00 86.62 120 LYS A C 1
ATOM 923 O O . LYS A 1 120 ? 30.632 7.422 -36.482 1.00 86.62 120 LYS A O 1
ATOM 928 N N . MET A 1 121 ? 31.031 6.228 -34.620 1.00 82.38 121 MET A N 1
ATOM 929 C CA . MET A 1 121 ? 32.228 5.555 -35.148 1.00 82.38 121 MET A CA 1
ATOM 930 C C . MET A 1 121 ? 31.916 4.701 -36.385 1.00 82.38 121 MET A C 1
ATOM 932 O O . MET A 1 121 ? 32.682 4.700 -37.345 1.00 82.38 121 MET A O 1
ATOM 936 N N . ALA A 1 122 ? 30.780 3.999 -36.399 1.00 79.56 122 ALA A N 1
ATOM 937 C CA . ALA A 1 122 ? 30.355 3.210 -37.554 1.00 79.56 122 ALA A CA 1
ATOM 938 C C . ALA A 1 122 ? 30.027 4.090 -38.773 1.00 79.56 122 ALA A C 1
ATOM 940 O O . ALA A 1 122 ? 30.344 3.716 -39.902 1.00 79.56 122 ALA A O 1
ATOM 941 N N . GLN A 1 123 ? 29.424 5.266 -38.563 1.00 83.75 123 GLN A N 1
ATOM 942 C CA . GLN A 1 123 ? 29.182 6.238 -39.632 1.00 83.75 123 GLN A CA 1
ATOM 943 C C . GLN A 1 123 ? 30.484 6.818 -40.192 1.00 83.75 123 GLN A C 1
ATOM 945 O O . GLN A 1 123 ? 30.622 6.917 -41.410 1.00 83.75 123 GLN A O 1
ATOM 950 N N . GLU A 1 124 ? 31.441 7.159 -39.327 1.00 86.44 124 GLU A N 1
ATOM 951 C CA . GLU A 1 124 ? 32.769 7.631 -39.738 1.00 86.44 124 GLU A CA 1
ATOM 952 C C . GLU A 1 124 ? 33.511 6.548 -40.538 1.00 86.44 124 GLU A C 1
ATOM 954 O O . GLU A 1 124 ? 33.956 6.808 -41.653 1.00 86.44 124 GLU A O 1
ATOM 959 N N . ALA A 1 125 ? 33.530 5.304 -40.050 1.00 81.06 125 ALA A N 1
ATOM 960 C CA . ALA A 1 125 ? 34.142 4.179 -40.757 1.00 81.06 125 ALA A CA 1
ATOM 961 C C . ALA A 1 125 ? 33.478 3.891 -42.115 1.00 81.06 125 ALA A C 1
ATOM 963 O O . ALA A 1 125 ? 34.164 3.571 -43.087 1.00 81.06 125 ALA A O 1
ATOM 964 N N . LYS A 1 126 ? 32.146 4.017 -42.204 1.00 83.69 126 LYS A N 1
ATOM 965 C CA . LYS A 1 126 ? 31.416 3.877 -43.469 1.00 83.69 126 LYS A CA 1
ATOM 966 C C . LYS A 1 126 ? 31.809 4.976 -44.457 1.00 83.69 126 LYS A C 1
ATOM 968 O O . LYS A 1 126 ? 32.071 4.669 -45.617 1.00 83.69 126 LYS A O 1
ATOM 973 N N . ARG A 1 127 ? 31.893 6.228 -44.002 1.00 86.12 127 ARG A N 1
ATOM 974 C CA . ARG A 1 127 ? 32.305 7.358 -44.842 1.00 86.12 127 ARG A CA 1
ATOM 975 C C . ARG A 1 127 ? 33.732 7.178 -45.359 1.00 86.12 127 ARG A C 1
ATOM 977 O O . ARG A 1 127 ? 33.967 7.324 -46.552 1.00 86.12 127 ARG A O 1
ATOM 984 N N . ASP A 1 128 ? 34.657 6.778 -44.492 1.00 84.31 128 ASP A N 1
ATOM 985 C CA . ASP A 1 128 ? 36.048 6.528 -44.878 1.00 84.31 128 ASP A CA 1
ATOM 986 C C . ASP A 1 128 ? 36.161 5.361 -45.882 1.00 84.31 128 ASP A C 1
ATOM 988 O O . ASP A 1 128 ? 36.995 5.384 -46.791 1.00 84.31 128 ASP A O 1
ATOM 992 N N . ALA A 1 129 ? 35.310 4.335 -45.757 1.00 78.75 129 ALA A N 1
ATOM 993 C CA . ALA A 1 129 ? 35.234 3.240 -46.722 1.00 78.75 129 ALA A CA 1
ATOM 994 C C . ALA A 1 129 ? 34.673 3.696 -48.082 1.00 78.75 129 ALA A C 1
ATOM 996 O O . ALA A 1 129 ? 35.200 3.293 -49.121 1.00 78.75 129 ALA A O 1
ATOM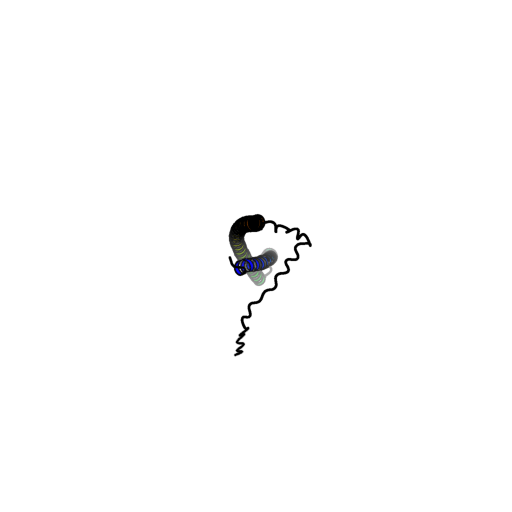 997 N N . GLU A 1 130 ? 33.651 4.555 -48.088 1.00 84.06 130 GLU A N 1
ATOM 998 C CA . GLU A 1 130 ? 33.083 5.152 -49.304 1.00 84.06 130 GLU A CA 1
ATOM 999 C C . GLU A 1 130 ? 34.092 6.070 -50.011 1.00 84.06 130 GLU A C 1
ATOM 1001 O O . GLU A 1 130 ? 34.249 5.978 -51.229 1.00 84.06 130 GLU A O 1
ATOM 1006 N N . GLU A 1 131 ? 34.849 6.884 -49.267 1.00 79.75 131 GLU A N 1
ATOM 1007 C CA . GLU A 1 131 ? 35.922 7.725 -49.817 1.00 79.75 131 GLU A CA 1
ATOM 1008 C C . GLU A 1 131 ? 37.046 6.884 -50.441 1.00 79.75 131 GLU A C 1
ATOM 1010 O O . GLU A 1 131 ? 37.519 7.185 -51.540 1.00 79.75 131 GLU A O 1
ATOM 1015 N N . ARG A 1 132 ? 37.444 5.779 -49.796 1.00 76.00 132 ARG A N 1
ATOM 1016 C CA . ARG A 1 132 ? 38.424 4.839 -50.368 1.00 76.00 132 ARG A CA 1
ATOM 1017 C C . ARG A 1 132 ? 37.895 4.153 -51.622 1.00 76.00 132 ARG A C 1
ATOM 1019 O O . ARG A 1 132 ? 38.635 4.037 -52.596 1.00 76.00 132 ARG A O 1
ATOM 1026 N N . ALA A 1 133 ? 36.635 3.721 -51.621 1.00 76.69 133 ALA A N 1
ATOM 1027 C CA . ALA A 1 133 ? 36.010 3.111 -52.791 1.00 76.69 133 ALA A CA 1
ATOM 1028 C C . ALA A 1 133 ? 35.927 4.102 -53.966 1.00 76.69 133 ALA A C 1
ATOM 1030 O O . ALA A 1 133 ? 36.242 3.737 -55.099 1.00 76.69 133 ALA A O 1
ATOM 1031 N N . ALA A 1 134 ? 35.588 5.366 -53.697 1.00 78.25 134 ALA A N 1
ATOM 1032 C CA . ALA A 1 134 ? 35.590 6.430 -54.696 1.00 78.25 134 ALA A CA 1
ATOM 1033 C C . ALA A 1 134 ? 37.001 6.709 -55.240 1.00 78.25 134 ALA A C 1
ATOM 1035 O O . ALA A 1 134 ? 37.173 6.837 -56.450 1.00 78.25 134 ALA A O 1
ATOM 1036 N N . ALA A 1 135 ? 38.023 6.729 -54.380 1.00 74.31 135 ALA A N 1
ATOM 1037 C CA . ALA A 1 135 ? 39.412 6.913 -54.798 1.00 74.31 135 ALA A CA 1
ATOM 1038 C C . ALA A 1 135 ? 39.935 5.747 -55.657 1.00 74.31 135 ALA A C 1
ATOM 1040 O O . ALA A 1 135 ? 40.684 5.971 -56.606 1.00 74.31 135 ALA A O 1
ATOM 1041 N N . VAL A 1 136 ? 39.538 4.507 -55.352 1.00 76.19 136 VAL A N 1
ATOM 1042 C CA . VAL A 1 136 ? 39.869 3.332 -56.176 1.00 76.19 136 VAL A CA 1
ATOM 1043 C C . VAL A 1 136 ? 39.176 3.418 -57.534 1.00 76.19 136 VAL A C 1
ATOM 1045 O O . VAL A 1 136 ? 39.826 3.219 -58.556 1.00 76.19 136 VAL A O 1
ATOM 1048 N N . ARG A 1 137 ? 37.890 3.783 -57.559 1.00 73.81 137 ARG A N 1
ATOM 1049 C CA . ARG A 1 137 ? 37.129 3.942 -58.804 1.00 73.81 137 ARG A CA 1
ATOM 1050 C C . ARG A 1 137 ? 37.700 5.050 -59.693 1.00 73.81 137 ARG A C 1
ATOM 1052 O O . ARG A 1 137 ? 37.872 4.832 -60.882 1.00 73.81 137 ARG A O 1
ATOM 1059 N N . ALA A 1 138 ? 38.068 6.191 -59.111 1.00 71.75 138 ALA A N 1
ATOM 1060 C CA . ALA A 1 138 ? 38.692 7.294 -59.839 1.00 71.75 138 ALA A CA 1
ATOM 1061 C C . ALA A 1 138 ? 40.063 6.915 -60.425 1.00 71.75 138 ALA A C 1
ATOM 1063 O O . ALA A 1 138 ? 40.410 7.364 -61.512 1.00 71.75 138 ALA A O 1
ATOM 1064 N N . LYS A 1 139 ? 40.837 6.064 -59.736 1.00 71.69 139 LYS A N 1
ATOM 1065 C CA . LYS A 1 139 ? 42.087 5.520 -60.287 1.00 71.69 139 LYS A CA 1
ATOM 1066 C C . LYS A 1 139 ? 41.834 4.564 -61.451 1.00 71.69 139 LYS A C 1
ATOM 1068 O O . LYS A 1 139 ? 42.504 4.689 -62.461 1.00 71.69 139 LYS A O 1
ATOM 1073 N N . GLN A 1 140 ? 40.848 3.674 -61.334 1.00 65.19 140 GLN A N 1
ATOM 1074 C CA . GLN A 1 140 ? 40.472 2.754 -62.415 1.00 65.19 140 GLN A CA 1
ATOM 1075 C C . GLN A 1 140 ? 39.937 3.487 -63.654 1.00 65.19 140 GLN A C 1
ATOM 1077 O O . GLN A 1 140 ? 40.190 3.060 -64.772 1.00 65.19 140 GLN A O 1
ATOM 1082 N N . GLU A 1 141 ? 39.223 4.597 -63.464 1.00 60.81 141 GLU A N 1
ATOM 1083 C CA . GLU A 1 141 ? 38.707 5.429 -64.557 1.00 60.81 141 GLU A CA 1
ATOM 1084 C C . GLU A 1 141 ? 39.800 6.302 -65.199 1.00 60.81 141 GLU A C 1
ATOM 1086 O O . GLU A 1 141 ? 39.742 6.563 -66.393 1.00 60.81 141 GLU A O 1
ATOM 1091 N N . ALA A 1 142 ? 40.831 6.702 -64.444 1.00 61.16 142 ALA A N 1
ATOM 1092 C CA . ALA A 1 142 ? 41.999 7.414 -64.976 1.00 61.16 142 ALA A CA 1
ATOM 1093 C C . ALA A 1 142 ? 43.012 6.498 -65.693 1.00 61.16 142 ALA A C 1
ATOM 1095 O O . ALA A 1 142 ? 43.806 6.981 -66.494 1.00 61.16 142 ALA A O 1
ATOM 1096 N N . GLU A 1 143 ? 43.004 5.199 -65.387 1.00 55.91 143 GLU A N 1
ATOM 1097 C CA . GLU A 1 143 ? 43.860 4.172 -66.003 1.00 55.91 143 GLU A CA 1
ATOM 1098 C C . GLU A 1 143 ? 43.175 3.488 -67.205 1.00 55.91 143 GLU A C 1
ATOM 1100 O O . GLU A 1 143 ? 43.810 2.740 -67.944 1.00 55.91 143 GLU A O 1
ATOM 1105 N N . ALA A 1 144 ? 41.888 3.774 -67.439 1.00 55.47 144 ALA A N 1
ATOM 1106 C CA . ALA A 1 144 ? 41.212 3.463 -68.689 1.00 55.47 144 ALA A CA 1
ATOM 1107 C C . ALA A 1 144 ? 41.669 4.470 -69.757 1.00 55.47 144 ALA A C 1
ATOM 1109 O O . ALA A 1 144 ? 41.129 5.572 -69.865 1.00 55.47 144 ALA A O 1
ATOM 1110 N N . GLU A 1 145 ? 42.703 4.110 -70.519 1.00 55.69 145 GLU A N 1
ATOM 1111 C CA . GLU A 1 145 ? 43.128 4.883 -71.688 1.00 55.69 145 GLU A CA 1
ATOM 1112 C C . GLU A 1 145 ? 41.928 5.130 -72.622 1.00 55.69 145 GLU A C 1
ATOM 1114 O O . GLU A 1 145 ? 41.096 4.231 -72.806 1.00 55.69 145 GLU A O 1
ATOM 1119 N N . PRO A 1 146 ? 41.794 6.332 -73.219 1.00 48.00 146 PRO A N 1
ATOM 1120 C CA . PRO A 1 146 ? 40.814 6.526 -74.272 1.00 48.00 146 PRO A CA 1
ATOM 1121 C C . PRO A 1 146 ? 41.166 5.548 -75.390 1.00 48.00 146 PRO A C 1
ATOM 1123 O O . PRO A 1 146 ? 42.266 5.609 -75.930 1.00 48.00 146 PRO A O 1
ATOM 1126 N N . LEU A 1 147 ? 40.242 4.640 -75.717 1.00 50.41 147 LEU A N 1
ATOM 1127 C CA . LEU A 1 147 ? 40.298 3.890 -76.967 1.00 50.41 147 LEU A CA 1
ATOM 1128 C C . LEU A 1 147 ? 40.526 4.917 -78.076 1.00 50.41 147 LEU A C 1
ATOM 1130 O O . LEU A 1 147 ? 39.627 5.712 -78.364 1.00 50.41 147 LEU A O 1
ATOM 1134 N N . GLU A 1 148 ? 41.735 4.939 -78.641 1.00 45.84 148 GLU A N 1
ATOM 1135 C CA . GLU A 1 148 ? 41.980 5.610 -79.906 1.00 45.84 148 GLU A CA 1
ATOM 1136 C C . GLU A 1 148 ? 40.948 5.039 -80.871 1.00 45.84 148 GLU A C 1
ATOM 1138 O O . GLU A 1 148 ? 40.963 3.853 -81.212 1.00 45.84 148 GLU A O 1
ATOM 1143 N N . VAL A 1 149 ? 39.987 5.879 -81.248 1.00 49.66 149 VAL A N 1
ATOM 1144 C CA . VAL A 1 149 ? 39.169 5.629 -82.420 1.00 49.66 149 VAL A CA 1
ATOM 1145 C C . VAL A 1 149 ? 40.166 5.678 -83.568 1.00 49.66 149 VAL A C 1
ATOM 1147 O O . VAL A 1 149 ? 40.552 6.754 -84.012 1.00 49.66 149 VAL A O 1
ATOM 1150 N N . PHE A 1 150 ? 40.674 4.512 -83.963 1.00 39.38 150 PHE A N 1
ATOM 1151 C CA . PHE A 1 150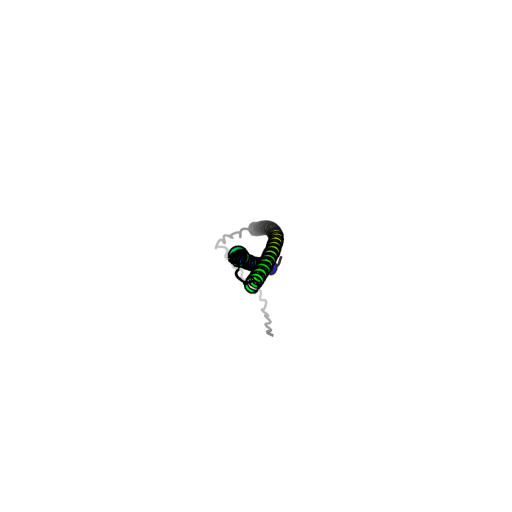 ? 41.323 4.357 -85.251 1.00 39.38 150 PHE A CA 1
ATOM 1152 C C . PHE A 1 150 ? 40.267 4.746 -86.285 1.00 39.38 150 PHE A C 1
ATOM 1154 O O . PHE A 1 150 ? 39.325 3.987 -86.525 1.00 39.38 150 PHE A O 1
ATOM 1161 N N . ASP A 1 151 ? 40.395 5.950 -86.842 1.00 47.00 151 ASP A N 1
ATOM 1162 C CA . ASP A 1 151 ? 39.759 6.300 -88.104 1.00 47.00 151 ASP A CA 1
ATOM 1163 C C . ASP A 1 151 ? 40.326 5.322 -89.137 1.00 47.00 151 ASP A C 1
ATOM 1165 O O . ASP A 1 151 ? 41.458 5.442 -89.605 1.00 47.00 151 ASP A O 1
ATOM 1169 N N . PHE A 1 152 ? 39.571 4.256 -89.384 1.00 40.59 152 PHE A N 1
ATOM 1170 C CA . PHE A 1 152 ? 39.871 3.274 -90.409 1.00 40.59 152 PHE A CA 1
ATOM 1171 C C . PHE A 1 152 ? 39.512 3.933 -91.743 1.00 40.59 152 PHE A C 1
ATOM 1173 O O . PHE A 1 152 ? 38.347 3.933 -92.140 1.00 40.59 152 PHE A O 1
ATOM 1180 N N . ASP A 1 153 ? 40.495 4.561 -92.393 1.00 42.28 153 ASP A N 1
ATOM 1181 C CA . ASP A 1 153 ? 40.357 4.984 -93.785 1.00 42.28 153 ASP A CA 1
ATOM 1182 C C . ASP A 1 153 ? 40.066 3.736 -94.634 1.00 42.28 153 ASP A C 1
ATOM 1184 O O . ASP A 1 153 ? 40.801 2.747 -94.621 1.00 42.28 153 ASP A O 1
ATOM 1188 N N . GLU A 1 154 ? 38.942 3.775 -95.342 1.00 52.41 154 GLU A N 1
ATOM 1189 C CA . GLU A 1 154 ? 38.292 2.650 -96.023 1.00 52.41 154 GLU A CA 1
ATOM 1190 C C . GLU A 1 154 ? 39.011 2.200 -97.319 1.00 52.41 154 GLU A C 1
ATOM 1192 O O . GLU A 1 154 ? 38.392 1.565 -98.166 1.00 52.41 154 GLU A O 1
ATOM 1197 N N . ASP A 1 155 ? 40.306 2.504 -97.489 1.00 47.50 155 ASP A N 1
ATOM 1198 C CA . ASP A 1 155 ? 40.977 2.459 -98.802 1.00 47.50 155 ASP A CA 1
ATOM 1199 C C . ASP A 1 155 ? 42.316 1.696 -98.883 1.00 47.50 155 ASP A C 1
ATOM 1201 O O . ASP A 1 155 ? 42.948 1.725 -99.938 1.00 47.50 155 ASP A O 1
ATOM 1205 N N . ASP A 1 156 ? 42.738 0.929 -97.870 1.00 46.03 156 ASP A N 1
ATOM 1206 C CA . ASP A 1 156 ? 43.893 0.019 -98.024 1.00 46.03 156 ASP A CA 1
ATOM 1207 C C . ASP A 1 156 ? 43.463 -1.443 -98.218 1.00 46.03 156 ASP A C 1
ATOM 1209 O O . ASP A 1 156 ? 43.568 -2.323 -97.360 1.00 46.03 156 ASP A O 1
ATOM 1213 N N . VAL A 1 157 ? 42.983 -1.697 -99.437 1.00 45.56 157 VAL A N 1
ATOM 1214 C CA . VAL A 1 157 ? 42.916 -3.025 -100.051 1.00 45.56 157 VAL A CA 1
ATOM 1215 C C . VAL A 1 157 ? 44.347 -3.533 -100.252 1.00 45.56 157 VAL A C 1
ATOM 1217 O O . VAL A 1 157 ? 44.963 -3.303 -101.291 1.00 45.56 157 VAL A O 1
ATOM 1220 N N . ILE A 1 158 ? 44.879 -4.275 -99.281 1.00 41.88 158 ILE A N 1
ATOM 1221 C CA . ILE A 1 158 ? 46.043 -5.137 -99.515 1.00 41.88 158 ILE A CA 1
ATOM 1222 C C . ILE A 1 158 ? 45.527 -6.508 -99.952 1.00 41.88 158 ILE A C 1
ATOM 1224 O O . ILE A 1 158 ? 45.241 -7.396 -99.149 1.00 41.88 158 ILE A O 1
ATOM 1228 N N . THR A 1 159 ? 45.398 -6.675 -101.267 1.00 48.44 159 THR A N 1
ATOM 1229 C CA . THR A 1 159 ? 45.415 -7.991 -101.904 1.00 48.44 159 THR A CA 1
ATOM 1230 C C . THR A 1 159 ? 46.842 -8.524 -101.876 1.00 48.44 159 THR A C 1
ATOM 1232 O O . THR A 1 159 ? 47.646 -8.145 -102.724 1.00 48.44 159 THR A O 1
ATOM 1235 N N . ASP A 1 160 ? 47.145 -9.423 -100.946 1.00 43.97 160 ASP A N 1
ATOM 1236 C CA . ASP A 1 160 ? 48.174 -10.435 -101.186 1.00 43.97 160 ASP A CA 1
ATOM 1237 C C . ASP A 1 160 ? 47.822 -11.718 -100.422 1.00 43.97 160 ASP A C 1
ATOM 1239 O O . ASP A 1 160 ? 48.176 -11.927 -99.263 1.00 43.97 160 ASP A O 1
ATOM 1243 N N . VAL A 1 161 ? 47.019 -12.556 -101.079 1.00 48.31 161 VAL A N 1
ATOM 1244 C CA . VAL A 1 161 ? 46.784 -13.946 -100.686 1.00 48.31 161 VAL A CA 1
ATOM 1245 C C . VAL A 1 161 ? 47.815 -14.780 -101.440 1.00 48.31 161 VAL A C 1
ATOM 1247 O O . VAL A 1 161 ? 47.597 -15.157 -102.589 1.00 48.31 161 VAL A O 1
ATOM 1250 N N . SER A 1 162 ? 48.938 -15.058 -100.784 1.00 46.28 162 SER A N 1
ATOM 1251 C CA . SER A 1 162 ? 49.750 -16.249 -101.048 1.00 46.28 162 SER A CA 1
ATOM 1252 C C . SER A 1 162 ? 49.788 -17.042 -99.741 1.00 46.28 162 SER A C 1
ATOM 1254 O O . SER A 1 162 ? 50.216 -16.555 -98.702 1.00 46.28 162 SER A O 1
ATOM 1256 N N . GLU A 1 163 ? 48.981 -18.099 -99.677 1.00 47.16 163 GLU A N 1
ATOM 1257 C CA . GLU A 1 163 ? 49.479 -19.478 -99.737 1.00 47.16 163 GLU A CA 1
ATOM 1258 C C . GLU A 1 163 ? 50.525 -19.777 -98.658 1.00 47.16 163 GLU A C 1
ATOM 1260 O O . GLU A 1 163 ? 51.720 -19.656 -98.890 1.00 47.16 163 GLU A O 1
ATOM 1265 N N . THR A 1 164 ? 50.052 -20.280 -97.519 1.00 45.34 164 THR A N 1
ATOM 1266 C CA . THR A 1 164 ? 50.584 -21.526 -96.956 1.00 45.34 164 THR A CA 1
ATOM 1267 C C . THR A 1 164 ? 49.477 -22.231 -96.185 1.00 45.34 164 THR A C 1
ATOM 1269 O O . THR A 1 164 ? 49.023 -21.750 -95.147 1.00 45.34 164 THR A O 1
ATOM 1272 N N . ASP A 1 165 ? 49.048 -23.352 -96.763 1.00 46.38 165 ASP A N 1
ATOM 1273 C CA . ASP A 1 165 ? 48.541 -24.540 -96.081 1.00 46.38 165 ASP A CA 1
ATOM 1274 C C . ASP A 1 165 ? 49.224 -24.723 -94.719 1.00 46.38 165 ASP A C 1
ATOM 1276 O O . ASP A 1 165 ? 50.443 -24.882 -94.663 1.00 46.38 165 ASP A O 1
ATOM 1280 N N . ASP A 1 166 ? 48.444 -24.779 -93.642 1.00 50.22 166 ASP A N 1
ATOM 1281 C CA . ASP A 1 166 ? 48.723 -25.783 -92.626 1.00 50.22 166 ASP A CA 1
ATOM 1282 C C . ASP A 1 166 ? 47.435 -26.224 -91.936 1.00 50.22 166 ASP A C 1
ATOM 1284 O O . ASP A 1 166 ? 46.551 -25.437 -91.585 1.00 50.22 166 ASP A O 1
ATOM 1288 N N . ALA A 1 167 ? 47.318 -27.541 -91.863 1.00 49.12 167 ALA A N 1
ATOM 1289 C CA . ALA A 1 167 ? 46.099 -28.260 -91.589 1.00 49.12 167 ALA A CA 1
ATOM 1290 C C . ALA A 1 167 ? 45.602 -28.053 -90.154 1.00 49.12 167 ALA A C 1
ATOM 1292 O O . ALA A 1 167 ? 46.343 -28.085 -89.174 1.00 49.12 167 ALA A O 1
ATOM 1293 N N . VAL A 1 168 ? 44.284 -27.908 -90.074 1.00 44.38 168 VAL A N 1
ATOM 1294 C CA . VAL A 1 168 ? 43.458 -28.071 -88.884 1.00 44.38 168 VAL A CA 1
ATOM 1295 C C . VAL A 1 168 ? 43.643 -29.485 -88.334 1.00 44.38 168 VAL A C 1
ATOM 1297 O O . VAL A 1 168 ? 43.346 -30.446 -89.039 1.00 44.38 168 VAL A O 1
ATOM 1300 N N . ASP A 1 169 ? 44.026 -29.607 -87.064 1.00 49.50 169 ASP A N 1
ATOM 1301 C CA . ASP A 1 169 ? 43.710 -30.793 -86.267 1.00 49.50 169 ASP A CA 1
ATOM 1302 C C . ASP A 1 169 ? 43.111 -30.337 -84.929 1.00 49.50 169 ASP A C 1
ATOM 1304 O O . ASP A 1 169 ? 43.795 -29.986 -83.967 1.00 49.50 169 ASP A O 1
ATOM 1308 N N . ILE A 1 170 ? 41.780 -30.244 -84.923 1.00 46.78 170 ILE A N 1
ATOM 1309 C CA . ILE A 1 170 ? 40.965 -30.048 -83.727 1.00 46.78 170 ILE A CA 1
ATOM 1310 C C . ILE A 1 170 ? 40.647 -31.449 -83.210 1.00 46.78 170 ILE A C 1
ATOM 1312 O O . ILE A 1 170 ? 39.768 -32.125 -83.743 1.00 46.78 170 ILE A O 1
ATOM 1316 N N . VAL A 1 171 ? 41.341 -31.875 -82.157 1.00 51.47 171 VAL A N 1
ATOM 1317 C CA . VAL A 1 171 ? 40.902 -33.016 -81.351 1.00 51.47 171 VAL A CA 1
ATOM 1318 C C . VAL A 1 171 ? 39.873 -32.501 -80.350 1.00 51.47 171 VAL A C 1
ATOM 1320 O O . VAL A 1 171 ? 40.205 -31.894 -79.333 1.00 51.47 171 VAL A O 1
ATOM 1323 N N . LEU A 1 172 ? 38.604 -32.711 -80.696 1.00 51.78 172 LEU A N 1
ATOM 1324 C CA . LEU A 1 172 ? 37.502 -32.799 -79.748 1.00 51.78 172 LEU A CA 1
ATOM 1325 C C . LEU A 1 172 ? 37.570 -34.185 -79.100 1.00 51.78 172 LEU A C 1
ATOM 1327 O O . LEU A 1 172 ? 37.360 -35.177 -79.790 1.00 51.78 172 LEU A O 1
ATOM 1331 N N . GLU A 1 173 ? 37.802 -34.252 -77.794 1.00 51.16 173 GLU A N 1
ATOM 1332 C CA . GLU A 1 173 ? 37.300 -35.368 -76.993 1.00 51.16 173 GLU A CA 1
ATOM 1333 C C . GLU A 1 173 ? 36.491 -34.809 -75.821 1.00 51.16 173 GLU A C 1
ATOM 1335 O O . GLU A 1 173 ? 37.001 -34.130 -74.928 1.00 51.16 173 GLU A O 1
ATOM 1340 N N . GLU A 1 174 ? 35.186 -35.056 -75.923 1.00 51.81 174 GLU A N 1
ATOM 1341 C CA . GLU A 1 174 ? 34.235 -35.126 -74.825 1.00 51.81 174 GLU A CA 1
ATOM 1342 C C . GLU A 1 174 ? 34.540 -36.380 -73.987 1.00 51.81 174 GLU A C 1
ATOM 1344 O O . GLU A 1 174 ? 34.575 -37.474 -74.542 1.00 51.81 174 GLU A O 1
ATOM 1349 N N . GLU A 1 175 ? 34.768 -36.204 -72.681 1.00 47.47 175 GLU A N 1
ATOM 1350 C CA . GLU A 1 175 ? 34.164 -36.922 -71.528 1.00 47.47 175 GLU A CA 1
ATOM 1351 C C . GLU A 1 175 ? 34.983 -36.715 -70.243 1.00 47.47 175 GLU A C 1
ATOM 1353 O O . GLU A 1 175 ? 36.191 -37.043 -70.207 1.00 47.47 175 GLU A O 1
#

pLDDT: mean 74.69, std 16.03, range [39.38, 93.5]

Foldseek 3Di:
DDPVVVVVLVVVVVVLVVVVVVLVVVLVVLVVQLVVLVVQLVVLVVQLVVQVCCVPPVVDPRVVSNVVSVVSNVVSVVSNVVSVVVNVVSVVVVVVSVVVVVVSVVVVVVVVVVVVVVVVVVVVVVVVVVVVVVVVVVVVVVPPPPPPPPPPPPPPPPPDDDDDDDDDDDDDDDD